Protein AF-A0A537VIC8-F1 (afdb_monomer)

Structure (mmCIF, N/CA/C/O backbone):
data_AF-A0A537VIC8-F1
#
_entry.id   AF-A0A537VIC8-F1
#
loop_
_atom_site.group_PDB
_atom_site.id
_atom_site.type_symbol
_atom_site.label_atom_id
_atom_site.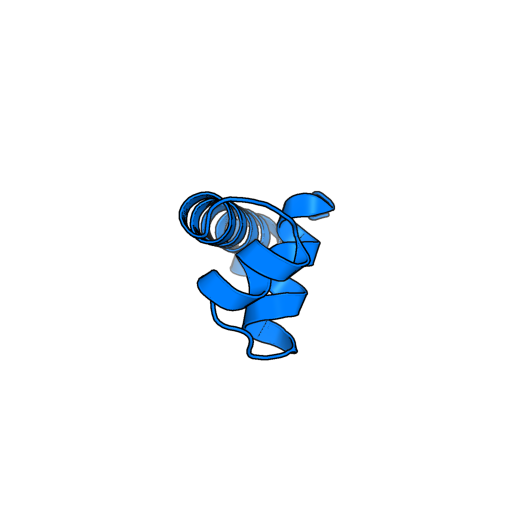label_alt_id
_atom_site.label_comp_id
_atom_site.label_asym_id
_atom_site.label_entity_id
_atom_site.label_seq_id
_atom_site.pdbx_PDB_ins_code
_atom_site.Cartn_x
_atom_site.Cartn_y
_atom_site.Cartn_z
_atom_site.occupancy
_atom_site.B_iso_or_equiv
_atom_site.auth_seq_id
_atom_site.auth_comp_id
_atom_site.auth_asym_id
_atom_site.auth_atom_id
_atom_site.pdbx_PDB_model_num
ATOM 1 N N . SER A 1 1 ? 9.812 -3.764 -11.697 1.00 85.69 1 SER A N 1
ATOM 2 C CA . SER A 1 1 ? 9.665 -4.402 -10.365 1.00 85.69 1 SER A CA 1
ATOM 3 C C . SER A 1 1 ? 9.297 -3.338 -9.338 1.00 85.69 1 SER A C 1
ATOM 5 O O . SER A 1 1 ? 9.926 -2.287 -9.347 1.00 85.69 1 SER A O 1
ATOM 7 N N . LEU A 1 2 ? 8.274 -3.555 -8.497 1.00 94.00 2 LEU A N 1
ATOM 8 C CA . LEU A 1 2 ? 7.832 -2.563 -7.502 1.00 94.00 2 LEU A CA 1
ATOM 9 C C . LEU A 1 2 ? 8.748 -2.538 -6.261 1.00 94.00 2 LEU A C 1
ATOM 11 O O . LEU A 1 2 ? 9.046 -3.609 -5.719 1.00 94.00 2 LEU A O 1
ATOM 15 N N . PRO A 1 3 ? 9.113 -1.354 -5.726 1.00 97.25 3 PRO A N 1
ATOM 16 C CA . PRO A 1 3 ? 9.759 -1.237 -4.420 1.00 97.25 3 PRO A CA 1
ATOM 17 C C . PRO A 1 3 ? 8.966 -1.952 -3.321 1.00 97.25 3 PRO A C 1
ATOM 19 O O . PRO A 1 3 ? 7.734 -1.903 -3.307 1.00 97.25 3 PRO A O 1
ATOM 22 N N . ALA A 1 4 ? 9.660 -2.573 -2.360 1.00 97.94 4 ALA A N 1
ATOM 23 C CA . ALA A 1 4 ? 9.028 -3.378 -1.309 1.00 97.94 4 ALA A CA 1
ATOM 24 C C . ALA A 1 4 ? 7.917 -2.619 -0.563 1.00 97.94 4 ALA A C 1
ATOM 26 O O . ALA A 1 4 ? 6.818 -3.141 -0.409 1.00 97.94 4 ALA A O 1
ATOM 27 N N . ALA A 1 5 ? 8.160 -1.354 -0.212 1.00 97.69 5 ALA A N 1
ATOM 28 C CA . ALA A 1 5 ? 7.183 -0.499 0.458 1.00 97.69 5 ALA A CA 1
ATOM 29 C C . ALA A 1 5 ? 5.904 -0.260 -0.368 1.00 97.69 5 ALA A C 1
ATOM 31 O O . ALA A 1 5 ? 4.812 -0.173 0.191 1.00 97.69 5 ALA A O 1
ATOM 32 N N . GL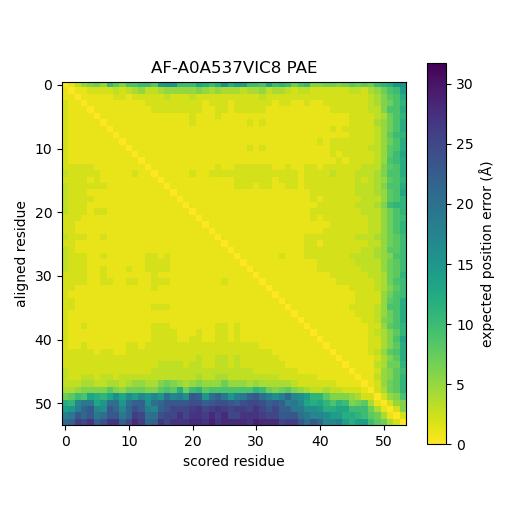N A 1 6 ? 6.032 -0.143 -1.693 1.00 98.31 6 GLN A N 1
ATOM 33 C CA . GLN A 1 6 ? 4.897 0.034 -2.603 1.00 98.31 6 GLN A CA 1
ATOM 34 C C . GLN A 1 6 ? 4.124 -1.276 -2.769 1.00 98.31 6 GLN A C 1
ATOM 36 O O . GLN A 1 6 ? 2.900 -1.283 -2.670 1.00 98.31 6 GLN A O 1
ATOM 41 N N . ARG A 1 7 ? 4.846 -2.392 -2.935 1.00 98.25 7 ARG A N 1
ATOM 42 C CA . ARG A 1 7 ? 4.259 -3.733 -3.025 1.00 98.25 7 ARG A CA 1
ATOM 43 C C . ARG A 1 7 ? 3.502 -4.114 -1.752 1.00 98.25 7 ARG A C 1
ATOM 45 O O . ARG A 1 7 ? 2.393 -4.612 -1.853 1.00 98.25 7 ARG A O 1
ATOM 52 N N . GLN A 1 8 ? 4.061 -3.846 -0.573 1.00 98.56 8 GLN A N 1
ATOM 53 C CA . GLN A 1 8 ? 3.394 -4.093 0.711 1.00 98.56 8 GLN A CA 1
ATOM 54 C C . GLN A 1 8 ? 2.058 -3.351 0.814 1.00 98.56 8 GLN A C 1
ATOM 56 O O . GLN A 1 8 ? 1.053 -3.960 1.161 1.00 98.56 8 GLN A O 1
ATOM 61 N N . ALA A 1 9 ? 2.035 -2.056 0.475 1.00 98.62 9 ALA A N 1
ATOM 62 C CA . ALA A 1 9 ? 0.800 -1.273 0.489 1.00 98.62 9 ALA A CA 1
ATOM 63 C C . ALA A 1 9 ? -0.244 -1.841 -0.487 1.00 98.62 9 ALA A C 1
ATOM 65 O O . ALA A 1 9 ? -1.409 -1.962 -0.128 1.00 98.62 9 ALA A O 1
ATOM 66 N N . LEU A 1 10 ? 0.188 -2.228 -1.691 1.00 98.12 10 LEU A N 1
ATOM 67 C CA . LEU A 1 10 ? -0.684 -2.813 -2.707 1.00 98.12 10 LEU A CA 1
ATOM 68 C C . LEU A 1 10 ? -1.276 -4.155 -2.263 1.00 98.12 10 LEU A C 1
ATOM 70 O O . LEU A 1 10 ? -2.478 -4.345 -2.384 1.00 98.12 10 LEU A O 1
ATOM 74 N N . VAL A 1 11 ? -0.465 -5.057 -1.702 1.00 98.38 11 VAL A N 1
ATOM 75 C CA . VAL A 1 11 ? -0.947 -6.359 -1.212 1.00 98.38 11 VAL A CA 1
ATOM 76 C C . VAL A 1 11 ? -1.953 -6.180 -0.074 1.00 98.38 11 VAL A C 1
ATOM 78 O O . VAL A 1 11 ? -3.017 -6.785 -0.109 1.00 98.38 11 VAL A O 1
ATOM 81 N N . LEU A 1 12 ? -1.656 -5.340 0.921 1.00 98.81 12 LEU A N 1
ATOM 82 C CA . LEU A 1 12 ? -2.574 -5.149 2.048 1.00 98.81 12 LEU A CA 1
ATOM 83 C C . LEU A 1 12 ? -3.924 -4.570 1.599 1.00 98.81 12 LEU A C 1
ATOM 85 O 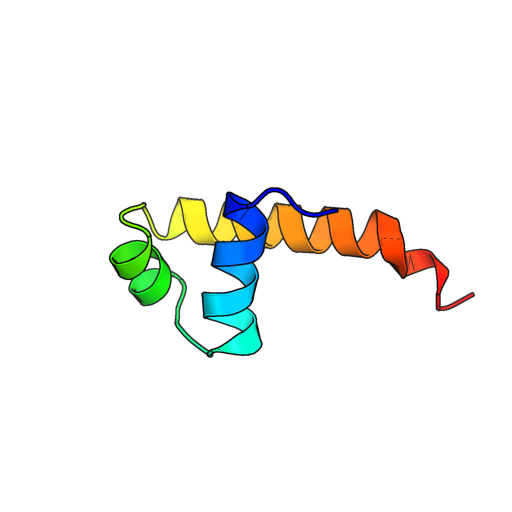O . LEU A 1 12 ? -4.959 -5.047 2.049 1.00 98.81 12 LEU A O 1
ATOM 89 N N . VAL A 1 13 ? -3.920 -3.572 0.713 1.00 98.69 13 VAL A N 1
ATOM 90 C CA . VAL A 1 13 ? -5.151 -2.854 0.350 1.00 98.69 13 VAL A CA 1
ATOM 91 C C . VAL A 1 13 ? -5.914 -3.534 -0.785 1.00 98.69 13 VAL A C 1
ATOM 93 O O . VAL A 1 13 ? -7.098 -3.805 -0.645 1.00 98.69 13 VAL A O 1
ATOM 96 N N . GLU A 1 14 ? -5.254 -3.838 -1.901 1.00 97.56 14 GLU A N 1
ATOM 97 C CA . GLU A 1 14 ? -5.937 -4.332 -3.108 1.00 97.56 14 GLU A CA 1
ATOM 98 C C . GLU A 1 14 ? -6.147 -5.850 -3.085 1.00 97.56 14 GLU A C 1
ATOM 100 O O . GLU A 1 14 ? -7.110 -6.343 -3.662 1.00 97.56 14 GLU A O 1
ATOM 105 N N . TRP A 1 15 ? -5.241 -6.606 -2.448 1.00 97.75 15 TRP A N 1
ATOM 106 C CA . TRP A 1 15 ? -5.320 -8.073 -2.423 1.00 97.75 15 TRP A CA 1
ATOM 107 C C . TRP A 1 15 ? -5.990 -8.607 -1.157 1.00 97.75 15 TRP A C 1
ATOM 109 O O . TRP A 1 15 ? -6.771 -9.550 -1.224 1.00 97.75 15 TRP A O 1
ATOM 119 N N . LEU A 1 16 ? -5.683 -8.020 0.002 1.00 98.44 16 LEU A N 1
ATOM 120 C CA . LEU A 1 16 ? -6.242 -8.445 1.291 1.00 98.44 16 LEU A CA 1
ATOM 121 C C . LEU A 1 16 ? -7.430 -7.593 1.758 1.00 98.44 16 LEU A C 1
ATOM 123 O O . LEU A 1 16 ? -8.065 -7.948 2.745 1.00 98.44 16 LEU A O 1
ATOM 127 N N . GLY A 1 17 ? -7.75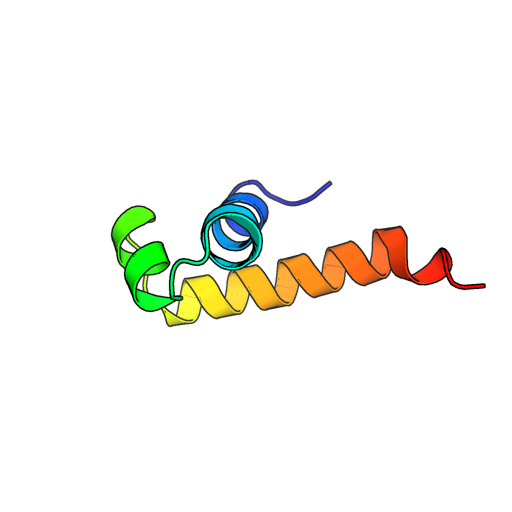1 -6.503 1.055 1.00 98.56 17 GLY A N 1
ATOM 128 C CA . GLY A 1 17 ? -8.953 -5.705 1.306 1.00 98.56 17 GLY A CA 1
ATOM 129 C C . GLY A 1 17 ? -8.897 -4.799 2.538 1.00 98.56 17 GLY A C 1
ATOM 130 O O . GLY A 1 17 ? -9.940 -4.305 2.960 1.00 98.56 17 GLY A O 1
ATOM 131 N N . PHE A 1 18 ? -7.720 -4.562 3.124 1.00 98.81 18 PHE A N 1
ATOM 132 C CA . PHE A 1 18 ? -7.590 -3.619 4.236 1.00 98.81 18 PHE A CA 1
ATOM 133 C C . PHE A 1 18 ? -7.790 -2.172 3.777 1.00 98.81 18 PHE A C 1
ATOM 135 O O . PHE A 1 18 ? -7.364 -1.769 2.693 1.00 98.81 18 PHE A O 1
ATOM 142 N N . SER A 1 19 ? -8.352 -1.344 4.651 1.00 98.81 19 SER A N 1
ATOM 143 C CA . SER A 1 19 ? -8.354 0.110 4.481 1.00 98.81 19 SER A CA 1
ATOM 144 C C . SER A 1 19 ? -6.9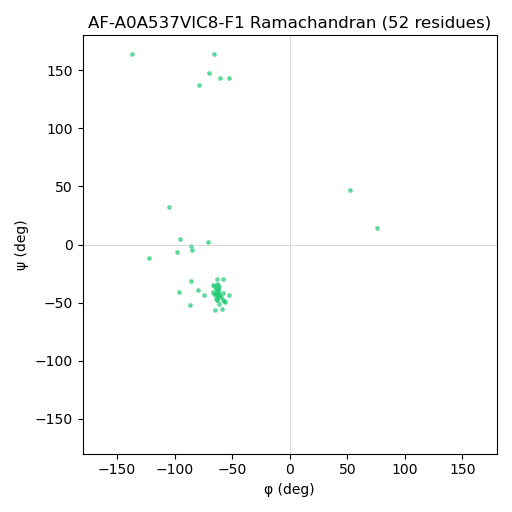37 0.701 4.551 1.00 98.81 19 SER A C 1
ATOM 146 O O . SER A 1 19 ? -5.984 0.080 5.037 1.00 98.81 19 SER A O 1
ATOM 148 N N . ALA A 1 20 ? -6.773 1.947 4.089 1.00 98.62 20 ALA A N 1
ATOM 149 C CA . ALA A 1 20 ? -5.498 2.658 4.217 1.00 98.62 20 ALA A CA 1
ATOM 150 C C . ALA A 1 20 ? -5.121 2.895 5.691 1.00 98.62 20 ALA A C 1
ATOM 152 O O . ALA A 1 20 ? -3.937 2.944 6.031 1.00 98.62 20 ALA A O 1
ATOM 153 N N . GLU A 1 21 ? -6.126 3.030 6.552 1.00 98.88 21 GLU A N 1
ATOM 154 C CA . GLU A 1 21 ? -6.017 3.138 7.995 1.00 98.88 21 GLU A CA 1
ATOM 155 C C . GLU A 1 21 ? -5.457 1.845 8.591 1.00 98.88 21 GLU A C 1
ATOM 157 O O . GLU A 1 21 ? -4.404 1.882 9.226 1.00 98.88 21 GLU A O 1
ATOM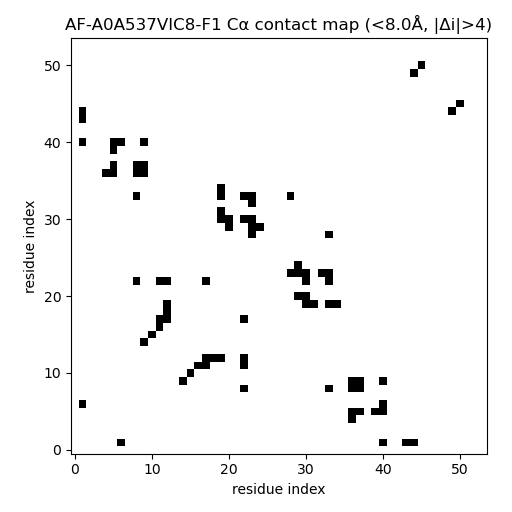 162 N N . GLU A 1 22 ? -6.085 0.694 8.349 1.00 98.88 22 GLU A N 1
ATOM 163 C CA . GLU A 1 22 ? -5.625 -0.612 8.854 1.00 98.88 22 GLU A CA 1
ATOM 164 C C . GLU A 1 22 ? -4.233 -0.971 8.322 1.00 98.88 22 GLU A C 1
ATOM 166 O O . GLU A 1 22 ? -3.342 -1.344 9.087 1.00 98.88 22 GLU A O 1
ATOM 171 N N . ALA A 1 23 ? -3.994 -0.766 7.024 1.00 98.88 23 ALA A N 1
ATOM 172 C CA . ALA A 1 23 ? -2.678 -0.971 6.430 1.00 98.88 23 ALA A CA 1
ATOM 173 C C . ALA A 1 23 ? -1.619 -0.031 7.035 1.00 98.88 23 ALA A C 1
ATOM 175 O O . ALA A 1 23 ? -0.466 -0.428 7.210 1.00 98.88 23 ALA A O 1
ATOM 176 N N . GLY A 1 24 ? -1.995 1.203 7.387 1.00 98.81 24 GLY A N 1
ATOM 177 C CA . GLY A 1 24 ? -1.128 2.153 8.084 1.00 98.81 24 GLY A CA 1
ATOM 178 C C . GLY A 1 24 ? -0.726 1.656 9.470 1.00 98.81 24 GLY A C 1
ATOM 179 O O . GLY A 1 24 ? 0.454 1.718 9.821 1.00 98.81 24 GLY A O 1
ATOM 180 N N . HIS A 1 25 ? -1.670 1.077 10.216 1.00 98.81 25 HIS A N 1
ATOM 181 C CA . HIS A 1 25 ? -1.392 0.447 11.508 1.00 98.81 25 HIS A CA 1
ATOM 182 C C . HIS A 1 25 ? -0.446 -0.755 11.362 1.00 98.81 25 HIS A C 1
ATOM 184 O O . HIS A 1 25 ? 0.567 -0.813 12.060 1.00 98.81 25 HIS A O 1
ATOM 190 N N . ILE A 1 26 ? -0.707 -1.661 10.410 1.00 98.75 26 ILE A N 1
ATOM 191 C CA . ILE A 1 26 ? 0.133 -2.847 10.140 1.00 98.75 26 ILE A CA 1
ATOM 192 C C . ILE A 1 26 ? 1.562 -2.442 9.753 1.00 98.75 26 ILE A C 1
ATOM 194 O O . ILE A 1 26 ? 2.539 -2.997 10.253 1.00 98.75 26 ILE A O 1
ATOM 198 N N . LEU A 1 27 ? 1.697 -1.452 8.868 1.00 98.50 27 LEU A N 1
ATOM 199 C CA . LEU A 1 27 ? 2.990 -0.984 8.360 1.00 98.50 27 LEU A CA 1
ATOM 200 C C . LEU A 1 27 ? 3.659 0.064 9.258 1.00 98.50 27 LEU A C 1
ATOM 202 O O . LEU A 1 27 ? 4.759 0.516 8.931 1.00 98.50 27 LEU A O 1
ATOM 206 N N . ARG A 1 28 ? 3.009 0.463 10.359 1.00 98.56 28 ARG A N 1
ATOM 207 C CA . ARG A 1 28 ? 3.451 1.514 11.289 1.00 98.56 28 ARG A CA 1
ATOM 208 C C . ARG A 1 28 ? 3.794 2.840 10.594 1.00 98.56 28 ARG A C 1
ATOM 210 O O . ARG A 1 28 ? 4.834 3.444 10.854 1.00 98.56 28 ARG A O 1
ATOM 217 N N . ILE A 1 29 ? 2.917 3.296 9.703 1.00 98.69 29 ILE A N 1
ATOM 218 C CA . ILE A 1 29 ? 3.036 4.570 8.977 1.00 98.69 29 ILE A CA 1
ATOM 219 C C . ILE A 1 29 ? 1.692 5.298 8.913 1.00 98.69 29 ILE A C 1
ATOM 221 O O . ILE A 1 29 ? 0.635 4.701 9.088 1.00 98.69 29 ILE A O 1
ATOM 225 N N . ALA A 1 30 ? 1.719 6.592 8.592 1.00 98.81 30 ALA A N 1
ATOM 226 C CA . ALA A 1 30 ? 0.494 7.360 8.390 1.00 98.81 30 ALA A CA 1
ATOM 227 C C . ALA A 1 30 ? -0.360 6.792 7.227 1.00 98.81 30 ALA A C 1
ATOM 229 O O . ALA A 1 30 ? 0.202 6.433 6.183 1.00 98.81 30 ALA A O 1
ATOM 230 N N . PRO A 1 31 ? -1.705 6.805 7.322 1.00 98.81 31 PRO A N 1
ATOM 231 C CA . PRO A 1 31 ? -2.590 6.382 6.227 1.00 98.81 31 PRO A CA 1
ATOM 232 C C . PRO A 1 31 ? -2.381 7.178 4.924 1.00 98.81 31 PRO A C 1
ATOM 234 O O . PRO A 1 31 ? -2.535 6.660 3.817 1.00 98.81 31 PRO A O 1
ATOM 237 N N . SER A 1 32 ? -1.967 8.448 5.019 1.00 98.75 32 SER A N 1
ATOM 238 C CA . SER A 1 32 ? -1.564 9.262 3.859 1.00 98.75 32 SER A CA 1
ATOM 239 C C . SER A 1 32 ? -0.350 8.677 3.124 1.00 98.75 32 SER A C 1
ATOM 241 O O . SER A 1 32 ? -0.327 8.645 1.893 1.00 98.75 32 SER A O 1
ATOM 243 N N . SER A 1 33 ? 0.624 8.136 3.859 1.00 98.75 33 SER A N 1
ATOM 244 C CA . SER A 1 33 ? 1.793 7.460 3.291 1.00 98.75 33 SER A CA 1
ATOM 245 C C . SER A 1 33 ? 1.416 6.162 2.576 1.00 98.75 33 SER A C 1
ATOM 247 O O . SER A 1 33 ? 2.009 5.855 1.539 1.00 98.75 33 SER A O 1
ATOM 249 N N . VAL A 1 34 ? 0.415 5.423 3.073 1.00 98.88 34 VAL A N 1
ATOM 250 C CA . VAL A 1 34 ? -0.138 4.242 2.382 1.00 98.88 34 VAL A CA 1
ATOM 251 C C . VAL A 1 34 ? -0.736 4.652 1.037 1.00 98.88 34 VAL 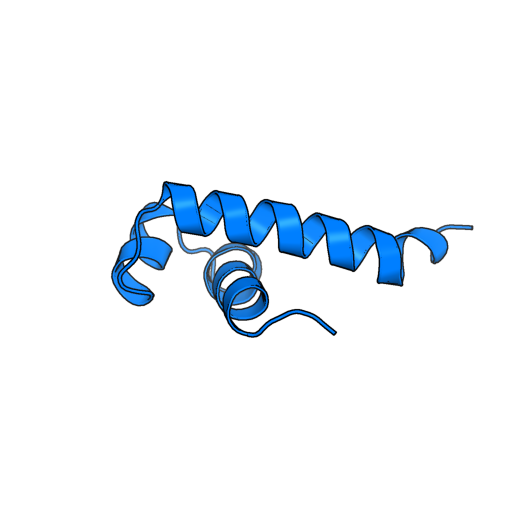A C 1
ATOM 253 O O . VAL A 1 34 ? -0.335 4.118 0.002 1.00 98.88 34 VAL A O 1
ATOM 256 N N . ARG A 1 35 ? -1.607 5.670 1.020 1.00 98.75 35 ARG A N 1
ATOM 257 C CA . ARG A 1 35 ? -2.210 6.197 -0.219 1.00 98.75 35 ARG A CA 1
ATOM 258 C C . ARG A 1 35 ? -1.158 6.675 -1.224 1.00 98.75 35 ARG A C 1
ATOM 260 O O . ARG A 1 35 ? -1.247 6.356 -2.408 1.00 98.75 35 ARG A O 1
ATOM 267 N N . GLY A 1 36 ? -0.115 7.363 -0.757 1.00 98.81 36 GLY A N 1
ATOM 268 C CA . GLY A 1 36 ? 1.000 7.785 -1.610 1.00 98.81 36 GLY A CA 1
ATOM 269 C C . GLY A 1 36 ? 1.790 6.612 -2.207 1.00 98.81 36 GLY A C 1
ATOM 270 O O . GLY A 1 36 ? 2.194 6.660 -3.370 1.00 98.81 36 GLY A O 1
ATOM 271 N N . ARG A 1 37 ? 1.995 5.533 -1.439 1.00 98.50 37 ARG A N 1
ATOM 272 C CA . ARG A 1 37 ? 2.629 4.299 -1.934 1.00 98.50 37 ARG A CA 1
ATOM 273 C C . ARG A 1 37 ? 1.765 3.606 -2.988 1.00 98.50 37 ARG A C 1
ATOM 275 O O . ARG A 1 37 ? 2.316 3.210 -4.010 1.00 98.50 37 ARG A O 1
ATOM 282 N N . LEU A 1 38 ? 0.450 3.522 -2.776 1.00 98.50 38 LEU A N 1
ATOM 283 C CA . LEU A 1 38 ? -0.497 2.955 -3.745 1.00 98.50 38 LEU A CA 1
ATOM 284 C C . LEU A 1 38 ? -0.523 3.740 -5.055 1.00 98.50 38 LEU A C 1
ATOM 286 O O . LEU A 1 38 ? -0.467 3.143 -6.126 1.00 98.50 38 LEU A O 1
ATOM 290 N N . HIS A 1 39 ? -0.559 5.073 -4.984 1.00 98.19 39 HIS A N 1
ATOM 291 C CA . HIS A 1 39 ? -0.532 5.918 -6.178 1.00 98.19 39 HIS A CA 1
ATOM 292 C C . HIS A 1 39 ? 0.706 5.631 -7.041 1.00 98.19 39 HIS A C 1
ATOM 294 O O . HIS A 1 39 ? 0.572 5.357 -8.234 1.00 98.19 39 HIS A O 1
ATOM 300 N N . ARG A 1 40 ? 1.897 5.607 -6.425 1.00 98.06 40 ARG A N 1
ATOM 301 C CA . ARG A 1 40 ? 3.148 5.282 -7.128 1.00 98.06 40 ARG A CA 1
ATOM 302 C C . ARG A 1 40 ? 3.165 3.850 -7.657 1.00 98.06 40 ARG A C 1
ATOM 304 O O . ARG A 1 40 ? 3.545 3.654 -8.804 1.00 98.06 40 ARG A O 1
ATOM 311 N N . ALA A 1 41 ? 2.691 2.881 -6.870 1.00 97.12 41 ALA A N 1
ATOM 312 C CA . ALA A 1 41 ? 2.600 1.488 -7.303 1.00 97.12 41 ALA A CA 1
ATOM 313 C C . ALA A 1 41 ? 1.760 1.353 -8.582 1.00 97.12 41 ALA A C 1
ATOM 315 O O . ALA A 1 41 ? 2.204 0.750 -9.553 1.00 97.12 41 ALA A O 1
ATOM 316 N N . ARG A 1 42 ? 0.572 1.971 -8.609 1.00 95.50 42 ARG A N 1
ATOM 317 C CA . ARG A 1 42 ? -0.317 1.974 -9.781 1.00 95.50 42 ARG A CA 1
ATOM 318 C C . ARG A 1 42 ? 0.316 2.684 -10.981 1.00 95.50 42 ARG A C 1
ATOM 320 O O . ARG A 1 42 ? 0.129 2.231 -12.103 1.00 95.50 42 ARG A O 1
ATOM 327 N N . GLY A 1 43 ? 1.052 3.775 -10.752 1.00 95.56 43 GLY A N 1
ATOM 328 C CA . GLY A 1 43 ? 1.828 4.465 -11.789 1.00 95.56 43 GLY A CA 1
ATOM 329 C C . GLY A 1 43 ? 2.859 3.542 -12.438 1.00 95.56 43 GLY A C 1
ATOM 330 O O . GLY A 1 43 ? 2.786 3.296 -13.636 1.00 95.56 43 GLY A O 1
ATOM 331 N N . SER A 1 44 ? 3.727 2.927 -11.635 1.00 94.25 44 SER A N 1
ATOM 332 C CA . SER A 1 44 ? 4.748 2.002 -12.139 1.00 94.25 44 SER A CA 1
ATOM 333 C C . SER A 1 44 ? 4.160 0.752 -12.800 1.00 94.25 44 SER A C 1
ATOM 335 O O . SER A 1 44 ? 4.726 0.245 -13.765 1.00 94.25 44 SER A O 1
ATOM 337 N N . LEU A 1 45 ? 3.023 0.239 -12.312 1.00 93.12 45 LEU A N 1
ATOM 338 C CA . LEU A 1 45 ? 2.321 -0.868 -12.968 1.00 93.12 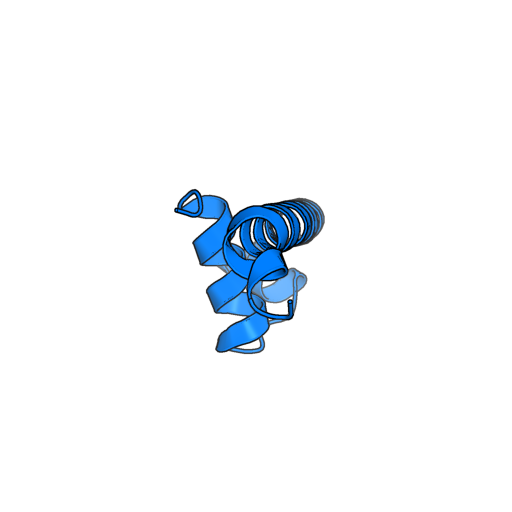45 LEU A CA 1
ATOM 339 C C . LEU A 1 45 ? 1.750 -0.451 -14.326 1.00 93.12 45 LEU A C 1
ATOM 341 O O . LEU A 1 45 ? 1.895 -1.208 -15.276 1.00 93.12 45 LEU A O 1
ATOM 345 N N . ARG A 1 46 ? 1.172 0.750 -14.453 1.00 92.19 46 ARG A N 1
ATOM 346 C CA . ARG A 1 46 ? 0.750 1.288 -15.757 1.00 92.19 46 ARG A CA 1
ATOM 347 C C . ARG A 1 46 ? 1.918 1.483 -16.714 1.00 92.19 46 ARG A C 1
ATOM 349 O O . ARG A 1 46 ? 1.784 1.161 -17.879 1.00 92.19 46 ARG A O 1
ATOM 356 N N . GLU A 1 47 ? 3.064 1.958 -16.249 1.00 91.56 47 GLU A N 1
ATOM 357 C CA . GLU A 1 47 ? 4.252 2.083 -17.106 1.00 91.56 47 GLU A CA 1
ATOM 358 C C . GLU A 1 47 ? 4.772 0.715 -17.567 1.00 91.56 47 GLU A C 1
ATOM 360 O O . GLU A 1 47 ? 5.231 0.571 -18.694 1.00 91.56 47 GLU A O 1
ATOM 365 N N . THR A 1 48 ? 4.683 -0.302 -16.704 1.00 90.50 48 THR A N 1
ATOM 366 C CA . THR A 1 48 ? 5.185 -1.651 -17.007 1.00 90.50 48 THR A CA 1
ATOM 367 C C . THR A 1 48 ? 4.217 -2.454 -17.883 1.00 90.50 48 THR A C 1
ATOM 369 O O . THR A 1 48 ? 4.657 -3.206 -18.746 1.00 90.50 48 THR A O 1
ATOM 372 N N . PHE A 1 49 ? 2.909 -2.329 -17.640 1.00 85.56 49 PHE A N 1
ATOM 373 C CA . PHE A 1 49 ? 1.870 -3.201 -18.204 1.00 85.56 49 PHE A CA 1
ATOM 374 C C . PHE A 1 49 ? 0.807 -2.455 -19.020 1.00 85.56 49 PHE A C 1
ATOM 376 O O . PHE A 1 49 ? 0.031 -3.087 -19.719 1.00 85.56 49 PHE A O 1
ATOM 383 N N . GLY A 1 50 ? 0.754 -1.124 -18.974 1.00 68.75 50 GLY A N 1
ATOM 384 C CA . GLY A 1 50 ? -0.237 -0.314 -19.697 1.00 68.75 50 GLY A CA 1
ATOM 385 C C . GLY A 1 50 ? -0.043 -0.267 -21.216 1.00 68.75 50 GLY A C 1
ATOM 386 O O . GLY A 1 50 ? -0.805 0.412 -21.889 1.00 68.75 50 GLY A O 1
ATOM 387 N N . GLY A 1 51 ? 0.953 -0.980 -21.752 1.00 57.41 51 GLY A N 1
ATOM 388 C CA . GLY A 1 51 ? 1.069 -1.298 -23.178 1.00 57.41 51 GLY A CA 1
ATOM 389 C C . GLY A 1 51 ? 0.505 -2.672 -23.564 1.00 57.41 51 GLY A C 1
ATOM 390 O O . GLY A 1 51 ? 0.679 -3.077 -24.703 1.00 57.41 51 GLY A O 1
ATOM 391 N N . ILE A 1 52 ? -0.114 -3.414 -22.637 1.00 58.62 52 ILE A N 1
ATOM 392 C CA . ILE A 1 52 ? -0.673 -4.757 -22.903 1.00 58.62 52 ILE A CA 1
ATOM 393 C C . ILE A 1 52 ? -2.099 -4.679 -23.483 1.00 58.62 52 ILE A C 1
ATOM 395 O O . ILE A 1 52 ? -2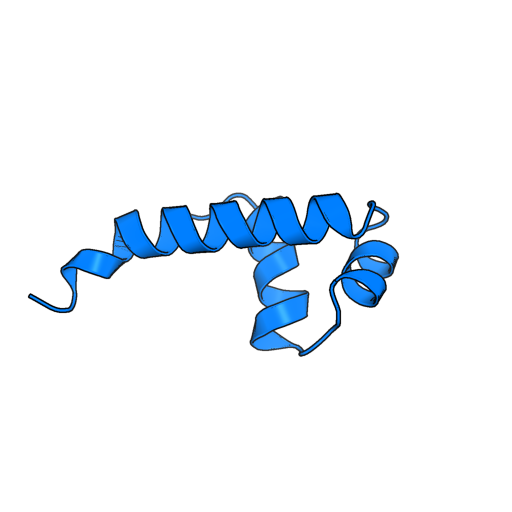.632 -5.684 -23.939 1.00 58.62 52 ILE A O 1
ATOM 399 N N . ASP A 1 53 ? -2.664 -3.472 -23.570 1.00 54.03 53 ASP A N 1
ATOM 400 C CA . ASP A 1 53 ? -3.951 -3.194 -24.219 1.00 54.03 53 ASP A CA 1
ATOM 401 C C . ASP A 1 53 ? -3.791 -2.509 -25.604 1.00 54.03 53 ASP A C 1
ATOM 403 O O . ASP A 1 53 ? -4.631 -1.689 -25.978 1.00 54.03 53 ASP A O 1
ATOM 407 N N . ALA A 1 54 ? -2.720 -2.803 -26.361 1.00 42.69 54 ALA A N 1
ATOM 408 C CA . ALA A 1 54 ? -2.500 -2.303 -27.731 1.00 42.69 54 ALA A CA 1
ATOM 409 C C . ALA A 1 54 ? -2.405 -3.431 -28.768 1.00 42.69 54 ALA A C 1
ATOM 411 O O . ALA A 1 54 ? -1.673 -4.414 -28.508 1.00 42.69 54 ALA A O 1
#

Secondary structure (DSSP, 8-state):
---HHHHHHHIIIIIT---HHHHHHHHTS-HHHHHHHHHHHHHHHHHHHTTTT-

Radius of gyration: 11.64 Å; Cα contacts (8 Å, |Δi|>4): 44; chains: 1; bounding box: 19×18×39 Å

Sequence (54 aa):
SLPAAQRQALVLVEWLGFSAEEAGHILRIAPSSVRGRLHRARGSLRETFGGIDA

pLDDT: mean 93.32, std 12.46, range [42.69, 98.88]

Mean predicted aligned error: 3.69 Å

Solvent-accessible surface area (backbone atoms only — not comparable to full-atom values): 3050 Å² total; per-residue (Å²): 135,75,55,68,71,23,46,52,38,38,44,39,35,76,72,68,65,38,51,48,59,58,42,9,61,76,69,72,46,58,36,68,57,34,51,53,28,37,54,51,40,52,49,56,47,42,73,74,49,64,70,76,86,114

Foldseek 3Di:
DADPLLVQLCCVCVVVPDQLVVSCVVVVHDSVVSVVSPVVSVVVCCVVCVVVVD

Nearest PDB structures (foldseek):
  6kon-assembly1_F  TM=9.029E-01  e=2.744E-02  Mycobacterium tuberculosis H37Rv
  2h27-assembly2_D  TM=9.476E-01  e=3.774E-02  Escherichia coli K-12
  3hug-assembly6_K  TM=9.163E-01  e=2.924E-02  Mycobacterium tuberculosis H37Rv
  3hug-assembly4_M  TM=9.203E-01  e=4.023E-02  Mycobacterium tuberculosis H37Rv
  3hug-assembly1_C  TM=9.089E-01  e=4.570E-02  Mycobacterium tuberculosis H37Rv